Protein AF-B4K242-F1 (afdb_monomer_lite)

Structure (mmCIF, N/CA/C/O backbone):
data_AF-B4K242-F1
#
_entry.id   AF-B4K242-F1
#
loop_
_atom_site.group_PDB
_atom_site.id
_atom_site.type_symbol
_atom_site.label_atom_id
_atom_site.label_alt_id
_atom_site.label_comp_id
_atom_site.label_asym_id
_atom_site.label_entity_id
_atom_site.label_seq_id
_atom_site.pdbx_PDB_ins_code
_atom_site.Cartn_x
_atom_site.Cartn_y
_atom_site.Cartn_z
_atom_site.occupancy
_atom_site.B_iso_or_equiv
_atom_site.auth_seq_id
_atom_site.auth_comp_id
_atom_site.auth_asym_id
_atom_site.auth_atom_id
_atom_site.pdbx_PDB_model_num
ATOM 1 N N . MET A 1 1 ? 46.180 20.140 -86.869 1.00 37.91 1 MET A N 1
ATOM 2 C CA . MET A 1 1 ? 47.562 19.889 -86.394 1.00 37.91 1 MET A CA 1
ATOM 3 C C . MET A 1 1 ? 47.471 19.000 -85.151 1.00 37.91 1 MET A C 1
ATOM 5 O O . MET A 1 1 ? 47.099 19.488 -84.106 1.00 37.91 1 MET A O 1
ATOM 9 N N . GLY A 1 2 ? 47.593 17.676 -85.167 1.00 42.88 2 GLY A N 1
ATOM 10 C CA . GLY A 1 2 ? 48.528 16.846 -85.912 1.00 42.88 2 GLY A CA 1
ATOM 11 C C . GLY A 1 2 ? 49.541 16.231 -84.938 1.00 42.88 2 GLY A C 1
ATOM 12 O O . GLY A 1 2 ? 50.677 16.677 -84.891 1.00 42.88 2 GLY A O 1
ATOM 13 N N . LYS A 1 3 ? 49.149 15.207 -84.168 1.00 38.66 3 LYS A N 1
ATOM 14 C CA . LYS A 1 3 ? 50.097 14.229 -83.600 1.00 38.66 3 LYS A CA 1
ATOM 15 C C . LYS A 1 3 ? 49.428 12.855 -83.495 1.00 38.66 3 LYS A C 1
ATOM 17 O O . LYS A 1 3 ? 49.072 12.376 -82.425 1.00 38.66 3 LYS A O 1
ATOM 22 N N . LYS A 1 4 ? 49.251 12.225 -84.665 1.00 38.75 4 LYS A N 1
ATOM 23 C CA . LYS A 1 4 ? 49.049 10.775 -84.788 1.00 38.75 4 LYS A CA 1
ATOM 24 C C . LYS A 1 4 ? 50.211 10.091 -84.064 1.00 38.75 4 LYS A C 1
ATOM 26 O O . LYS A 1 4 ? 51.370 10.324 -84.411 1.00 38.75 4 LYS A O 1
ATOM 31 N N . GLY A 1 5 ? 49.898 9.290 -83.049 1.00 39.56 5 GLY A N 1
ATOM 32 C CA . GLY A 1 5 ? 50.872 8.482 -82.326 1.00 39.56 5 GLY A CA 1
ATOM 33 C C . GLY A 1 5 ? 51.639 7.592 -83.301 1.00 39.56 5 GLY A C 1
ATOM 34 O O . GLY A 1 5 ? 51.092 6.628 -83.830 1.00 39.56 5 GLY A O 1
ATOM 35 N N . LYS A 1 6 ? 52.903 7.946 -83.562 1.00 41.91 6 LYS A N 1
ATOM 36 C CA . LYS A 1 6 ? 53.849 7.119 -84.316 1.00 41.91 6 LYS A CA 1
ATOM 37 C C . LYS A 1 6 ? 53.934 5.748 -83.648 1.00 41.91 6 LYS A C 1
ATOM 39 O O . LYS A 1 6 ? 54.142 5.643 -82.439 1.00 41.91 6 LYS A O 1
ATOM 44 N N . GLY A 1 7 ? 53.730 4.716 -84.461 1.00 43.75 7 GLY A N 1
ATOM 45 C CA . GLY A 1 7 ? 53.542 3.343 -84.032 1.00 43.75 7 GLY A CA 1
ATOM 46 C C . GLY A 1 7 ? 54.661 2.822 -83.136 1.00 43.75 7 GLY A C 1
ATOM 47 O O . GLY A 1 7 ? 55.834 2.804 -83.504 1.00 43.75 7 GLY A O 1
ATOM 48 N N . LYS A 1 8 ? 54.255 2.273 -81.989 1.00 48.66 8 LYS A N 1
ATOM 49 C CA . LYS A 1 8 ? 55.065 1.374 -81.153 1.00 48.66 8 LYS A CA 1
ATOM 50 C C . LYS A 1 8 ? 55.391 0.033 -81.843 1.00 48.66 8 LYS A C 1
ATOM 52 O O . LYS A 1 8 ? 56.051 -0.802 -81.238 1.00 48.66 8 LYS A O 1
ATOM 57 N N . GLY A 1 9 ? 54.956 -0.173 -83.091 1.00 48.91 9 GLY A N 1
ATOM 58 C CA . GLY A 1 9 ? 55.167 -1.409 -83.850 1.00 48.91 9 GLY A CA 1
ATOM 59 C C . GLY A 1 9 ? 56.602 -1.635 -84.336 1.00 48.91 9 GLY A C 1
ATOM 60 O O . GLY A 1 9 ? 56.961 -2.771 -84.600 1.00 48.91 9 GLY A O 1
ATOM 61 N N . ASN A 1 10 ? 57.448 -0.597 -84.405 1.00 55.16 10 ASN A N 1
ATOM 62 C CA . ASN A 1 10 ? 58.753 -0.702 -85.080 1.00 55.16 10 ASN A CA 1
ATOM 63 C C . ASN A 1 10 ? 59.973 -0.861 -84.148 1.00 55.16 10 ASN A C 1
ATOM 65 O O . ASN A 1 10 ? 61.105 -0.916 -84.616 1.00 55.16 10 ASN A O 1
ATOM 69 N N . LYS A 1 11 ? 59.775 -0.905 -82.822 1.00 52.59 11 LYS A N 1
ATOM 70 C CA . LYS A 1 11 ? 60.875 -1.095 -81.851 1.00 52.59 11 LYS A CA 1
ATOM 71 C C . LYS A 1 11 ? 61.141 -2.571 -81.533 1.00 52.59 11 LYS A C 1
ATOM 73 O O . LYS A 1 11 ? 62.257 -2.920 -81.192 1.00 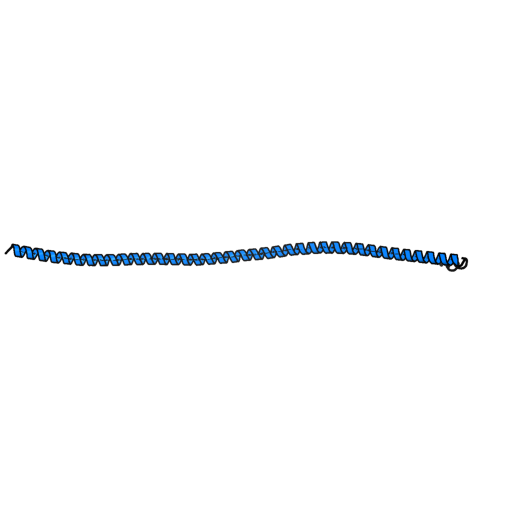52.59 11 LYS A O 1
ATOM 78 N N . LEU A 1 12 ? 60.124 -3.420 -81.688 1.00 51.94 12 LEU A N 1
ATOM 79 C CA . LEU A 1 12 ? 60.176 -4.859 -81.393 1.00 51.94 12 LEU A CA 1
ATOM 80 C C . LEU A 1 12 ? 60.721 -5.695 -82.563 1.00 51.94 12 LEU A C 1
ATOM 82 O O . LEU A 1 12 ? 61.007 -6.869 -82.378 1.00 51.94 12 LEU A O 1
ATOM 86 N N . VAL A 1 13 ? 60.833 -5.096 -83.755 1.00 53.84 13 VAL A N 1
ATOM 87 C CA . VAL A 1 13 ? 61.291 -5.744 -85.002 1.00 53.84 13 VAL A CA 1
ATOM 88 C C . VAL A 1 13 ? 62.819 -5.631 -85.178 1.00 53.84 13 VAL A C 1
ATOM 90 O O . VAL A 1 13 ? 63.393 -6.330 -85.999 1.00 53.84 13 VAL A O 1
ATOM 93 N N . LYS A 1 14 ? 63.490 -4.772 -84.392 1.00 55.56 14 LYS A N 1
ATOM 94 C CA . LYS A 1 14 ? 64.951 -4.533 -84.428 1.00 55.56 14 LYS A CA 1
ATOM 95 C C . LYS A 1 14 ? 65.712 -5.066 -83.201 1.00 55.56 14 LYS A C 1
ATOM 97 O O . LYS A 1 14 ? 66.890 -4.770 -83.057 1.00 55.56 14 LYS A O 1
ATOM 102 N N . MET A 1 15 ? 65.029 -5.776 -82.308 1.00 53.72 15 MET A N 1
ATOM 103 C CA . MET A 1 15 ? 65.590 -6.348 -81.081 1.00 53.72 15 MET A CA 1
ATOM 104 C C . MET A 1 15 ? 65.786 -7.852 -81.269 1.00 53.72 15 MET A C 1
ATOM 106 O O . MET A 1 15 ? 64.947 -8.484 -81.915 1.00 53.72 15 MET A O 1
ATOM 110 N N . SER A 1 16 ? 66.844 -8.421 -80.687 1.00 65.12 16 SER A N 1
ATOM 111 C CA . SER A 1 16 ? 66.976 -9.882 -80.580 1.00 65.12 16 SER A CA 1
ATOM 112 C C . SER A 1 16 ? 65.752 -10.459 -79.846 1.00 65.12 16 SER A C 1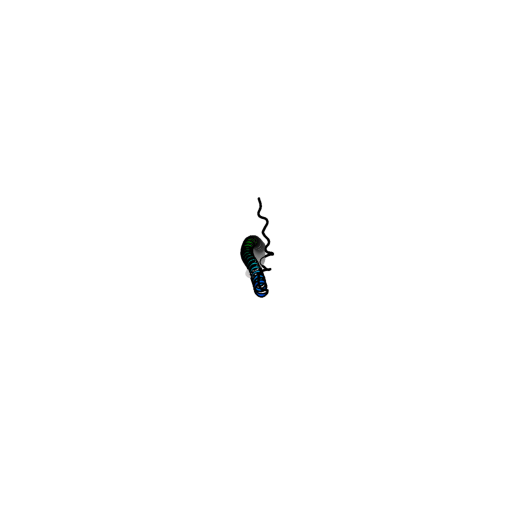
ATOM 114 O O . SER A 1 16 ? 65.138 -9.769 -79.023 1.00 65.12 16 SER A O 1
ATOM 116 N N . GLU A 1 17 ? 65.368 -11.707 -80.128 1.00 64.38 17 GLU A N 1
ATOM 117 C CA . GLU A 1 17 ? 64.211 -12.362 -79.490 1.00 64.38 17 GLU A CA 1
ATOM 118 C C . GLU A 1 17 ? 64.265 -12.272 -77.951 1.00 64.38 17 GLU A C 1
ATOM 120 O O . GLU A 1 17 ? 63.242 -12.040 -77.301 1.00 64.38 17 GLU A O 1
ATOM 125 N N . GLU A 1 18 ? 65.472 -12.315 -77.381 1.00 70.94 18 GLU A N 1
ATOM 126 C CA . GLU A 1 18 ? 65.747 -12.128 -75.952 1.00 70.94 18 GLU A CA 1
ATOM 127 C C . GLU A 1 18 ? 65.406 -10.722 -75.426 1.00 70.94 18 GLU A C 1
ATOM 129 O O . GLU A 1 18 ? 64.809 -10.565 -74.358 1.00 70.94 18 GLU A O 1
ATOM 134 N N . GLU A 1 19 ? 65.746 -9.672 -76.169 1.00 71.69 19 GLU A N 1
ATOM 135 C CA . GLU A 1 19 ? 65.484 -8.281 -75.778 1.00 71.69 19 GLU A CA 1
ATOM 136 C C . GLU A 1 19 ? 63.987 -7.954 -75.873 1.00 71.69 19 GLU A C 1
ATOM 138 O O . GLU A 1 19 ? 63.425 -7.244 -75.030 1.00 71.69 19 GLU A O 1
ATOM 143 N N . ARG A 1 20 ? 63.309 -8.538 -76.868 1.00 73.62 20 ARG A N 1
ATOM 144 C CA . ARG A 1 20 ? 61.856 -8.449 -77.032 1.00 73.62 20 ARG A CA 1
ATOM 145 C C . ARG A 1 20 ? 61.119 -9.134 -75.878 1.00 73.62 20 ARG A C 1
ATOM 147 O O . ARG A 1 20 ? 60.150 -8.565 -75.365 1.00 73.62 20 ARG A O 1
ATOM 154 N N . ALA A 1 21 ? 61.585 -10.311 -75.455 1.00 76.81 21 ALA A N 1
ATOM 155 C CA . ALA A 1 21 ? 61.043 -11.035 -74.308 1.00 76.81 21 ALA A CA 1
ATOM 156 C C . ALA A 1 21 ? 61.205 -10.230 -73.006 1.00 76.81 21 ALA A C 1
ATOM 158 O O . ALA A 1 21 ? 60.221 -10.002 -72.300 1.00 76.81 21 ALA A O 1
ATOM 159 N N . ARG A 1 22 ? 62.402 -9.680 -72.745 1.00 78.94 22 ARG A N 1
ATOM 160 C CA . ARG A 1 22 ? 62.667 -8.834 -71.564 1.00 78.94 22 ARG A CA 1
ATOM 161 C C . ARG A 1 22 ? 61.798 -7.576 -71.521 1.00 78.94 22 ARG A C 1
ATOM 163 O O . ARG A 1 22 ? 61.278 -7.223 -70.464 1.00 78.94 22 ARG A O 1
ATOM 170 N N . TYR A 1 23 ? 61.589 -6.902 -72.654 1.00 79.00 23 TYR A N 1
ATOM 171 C CA . TYR A 1 23 ? 60.731 -5.713 -72.710 1.00 79.00 23 TYR A CA 1
ATOM 172 C C . TYR A 1 23 ? 59.254 -6.032 -72.432 1.00 79.00 23 TYR A C 1
ATOM 174 O O . TYR A 1 23 ? 58.571 -5.277 -71.732 1.00 79.00 23 TYR A O 1
ATOM 182 N N . LEU A 1 24 ? 58.743 -7.138 -72.982 1.00 83.62 24 LEU A N 1
ATOM 183 C CA . LEU A 1 24 ? 57.372 -7.584 -72.730 1.00 83.62 24 LEU A CA 1
ATOM 184 C C . LEU A 1 24 ? 57.173 -7.981 -71.265 1.00 83.62 24 LEU A C 1
ATOM 186 O O . LEU A 1 24 ? 56.151 -7.611 -70.687 1.00 83.62 24 LEU A O 1
ATOM 190 N N . GLN A 1 25 ? 58.165 -8.634 -70.660 1.00 82.69 25 GLN A N 1
ATOM 191 C CA . GLN A 1 25 ? 58.152 -8.998 -69.248 1.00 82.69 25 GLN A CA 1
ATOM 192 C C . GLN A 1 25 ? 58.172 -7.766 -68.338 1.00 82.69 25 GLN A C 1
ATOM 194 O O . GLN A 1 25 ? 57.258 -7.592 -67.541 1.00 82.69 25 GLN A O 1
ATOM 199 N N . MET A 1 26 ? 59.082 -6.812 -68.564 1.00 82.81 26 MET A N 1
ATOM 200 C CA . MET A 1 26 ? 59.118 -5.553 -67.802 1.00 82.81 26 MET A CA 1
ATOM 201 C C . MET A 1 26 ? 57.793 -4.775 -67.887 1.00 82.81 26 MET A C 1
ATOM 203 O O . MET A 1 26 ? 57.355 -4.138 -66.928 1.00 82.81 26 MET A O 1
ATOM 207 N N . ARG A 1 27 ? 57.127 -4.806 -69.048 1.00 83.88 27 ARG A N 1
ATOM 208 C CA . ARG A 1 27 ? 55.816 -4.172 -69.229 1.00 83.88 27 ARG A CA 1
ATOM 209 C C . ARG A 1 27 ? 54.700 -4.934 -68.508 1.00 83.88 27 ARG A C 1
ATOM 211 O O . ARG A 1 27 ? 53.786 -4.288 -67.995 1.00 83.88 27 ARG A O 1
ATOM 218 N N . ALA A 1 28 ? 54.750 -6.264 -68.489 1.00 85.44 28 ALA A N 1
ATOM 219 C CA . ALA A 1 28 ? 53.826 -7.091 -67.719 1.00 85.44 28 ALA A CA 1
ATOM 220 C C . ALA A 1 28 ? 53.985 -6.820 -66.214 1.00 85.44 28 ALA A C 1
ATOM 222 O O . ALA A 1 28 ? 52.996 -6.479 -65.565 1.00 85.44 28 ALA A O 1
ATOM 223 N N . ASP A 1 29 ? 55.222 -6.805 -65.712 1.00 86.44 29 ASP A N 1
ATOM 224 C CA . ASP A 1 29 ? 55.553 -6.525 -64.310 1.00 86.44 29 ASP A CA 1
ATOM 225 C C . ASP A 1 29 ? 55.092 -5.122 -63.885 1.00 86.44 29 ASP A C 1
ATOM 227 O O . ASP A 1 29 ? 54.484 -4.939 -62.832 1.00 86.44 29 ASP A O 1
ATOM 231 N N . MET A 1 30 ? 55.296 -4.110 -64.736 1.00 85.44 30 MET A N 1
ATOM 232 C CA . MET A 1 30 ? 54.850 -2.738 -64.466 1.00 85.44 30 MET A CA 1
ATOM 233 C C . MET A 1 30 ? 53.319 -2.614 -64.423 1.00 85.44 30 MET A C 1
ATOM 235 O O . MET A 1 30 ? 52.767 -1.871 -63.602 1.00 85.44 30 MET A O 1
ATOM 239 N N . ASN A 1 31 ? 52.614 -3.333 -65.300 1.00 85.56 31 ASN A N 1
ATOM 240 C CA . ASN A 1 31 ? 51.151 -3.368 -65.307 1.00 85.56 31 ASN A CA 1
ATOM 241 C C . ASN A 1 31 ? 50.603 -4.095 -64.074 1.00 85.56 31 ASN A C 1
ATOM 243 O O . ASN A 1 31 ? 49.625 -3.636 -63.477 1.00 85.56 31 ASN A O 1
ATOM 247 N N . GLU A 1 32 ? 51.231 -5.198 -63.677 1.00 87.62 32 GLU A N 1
ATOM 248 C CA . GLU A 1 32 ? 50.868 -5.949 -62.482 1.00 87.62 32 GLU A CA 1
ATOM 249 C C . GLU A 1 32 ? 51.118 -5.142 -61.206 1.00 87.62 32 GLU A C 1
ATOM 251 O O . GLU A 1 32 ? 50.221 -5.031 -60.370 1.00 87.62 32 GLU A O 1
ATOM 256 N N . GLU A 1 33 ? 52.262 -4.472 -61.096 1.00 88.94 33 GLU A N 1
ATOM 257 C CA . GLU A 1 33 ? 52.570 -3.579 -59.979 1.00 88.94 33 GLU A CA 1
ATOM 258 C C . GLU A 1 33 ? 51.576 -2.405 -59.906 1.00 88.94 33 GLU A C 1
ATOM 260 O O . GLU A 1 33 ? 51.073 -2.055 -58.836 1.00 88.94 33 GLU A O 1
ATOM 265 N N . THR A 1 34 ? 51.183 -1.838 -61.052 1.00 89.94 34 THR A N 1
ATOM 266 C CA . THR A 1 34 ? 50.143 -0.795 -61.107 1.00 89.94 34 THR A CA 1
ATOM 267 C C . THR A 1 34 ? 48.779 -1.327 -60.649 1.00 89.94 34 THR A C 1
ATOM 269 O O . THR A 1 34 ? 48.061 -0.646 -59.911 1.00 89.94 34 THR A O 1
ATOM 272 N N . ARG A 1 35 ? 48.406 -2.547 -61.054 1.00 90.81 35 ARG A N 1
ATOM 273 C CA . ARG A 1 35 ? 47.175 -3.217 -60.603 1.00 90.81 35 ARG A CA 1
ATOM 274 C C . ARG A 1 35 ? 47.216 -3.482 -59.098 1.00 90.81 35 ARG A C 1
ATOM 276 O O . ARG A 1 35 ? 46.239 -3.192 -58.407 1.00 90.81 35 ARG A O 1
ATOM 283 N N . ARG A 1 36 ? 48.352 -3.955 -58.582 1.00 93.56 36 ARG A N 1
ATOM 284 C CA . ARG A 1 36 ? 48.584 -4.220 -57.158 1.00 93.56 36 ARG A CA 1
ATOM 285 C C . ARG A 1 36 ? 48.445 -2.949 -56.328 1.00 93.56 36 ARG A C 1
ATOM 287 O O . ARG A 1 36 ? 47.701 -2.953 -55.351 1.00 93.56 36 ARG A O 1
ATOM 294 N N . ARG A 1 37 ? 49.057 -1.841 -56.756 1.00 93.50 37 ARG A N 1
ATOM 295 C CA . ARG A 1 37 ? 48.924 -0.531 -56.092 1.00 93.50 37 ARG A CA 1
ATOM 296 C C . ARG A 1 37 ? 47.480 -0.039 -56.064 1.00 93.50 37 ARG A C 1
ATOM 298 O O . ARG A 1 37 ? 47.013 0.418 -55.025 1.00 93.50 37 ARG A O 1
ATOM 305 N N . LYS A 1 38 ? 46.743 -0.178 -57.173 1.00 94.19 38 LYS A N 1
ATOM 306 C CA . LYS A 1 38 ? 45.310 0.166 -57.221 1.00 94.19 38 LYS A CA 1
ATOM 307 C C . LYS A 1 38 ? 44.490 -0.680 -56.246 1.00 94.19 38 LYS A C 1
ATOM 309 O O . LYS A 1 38 ? 43.689 -0.129 -55.497 1.00 94.19 38 LYS A O 1
ATOM 314 N N . MET A 1 39 ? 44.714 -1.996 -56.212 1.00 93.88 39 MET A N 1
ATOM 315 C CA . MET A 1 39 ? 44.036 -2.891 -55.266 1.00 93.88 39 MET A CA 1
ATOM 316 C C . MET A 1 39 ? 44.366 -2.544 -53.809 1.00 93.88 39 MET A C 1
ATOM 318 O O . MET A 1 39 ? 43.462 -2.489 -52.979 1.00 93.88 39 MET A O 1
ATOM 322 N N . GLN A 1 40 ? 45.630 -2.252 -53.497 1.00 95.12 40 GLN A N 1
ATOM 323 C CA . GLN A 1 40 ? 46.053 -1.836 -52.156 1.00 95.12 40 GLN A CA 1
ATOM 324 C C . GLN A 1 40 ? 45.399 -0.520 -51.726 1.00 95.12 40 GLN A C 1
ATOM 326 O O . GLN A 1 40 ? 44.938 -0.411 -50.590 1.00 95.12 40 GLN A O 1
ATOM 331 N N . LEU A 1 41 ? 45.302 0.458 -52.631 1.00 95.62 41 LEU A N 1
ATOM 332 C CA . LEU A 1 41 ? 44.645 1.733 -52.353 1.00 95.62 41 LEU A CA 1
ATOM 333 C C . LEU A 1 41 ? 43.153 1.543 -52.043 1.00 95.62 41 LEU A C 1
ATOM 335 O O . LEU A 1 41 ? 42.653 2.101 -51.066 1.00 95.62 41 LEU A O 1
ATOM 339 N N . ILE A 1 42 ? 42.456 0.714 -52.831 1.00 95.12 42 ILE A N 1
ATOM 340 C CA . ILE A 1 42 ? 41.043 0.380 -52.600 1.00 95.12 42 ILE A CA 1
ATOM 341 C C . ILE A 1 42 ? 40.875 -0.331 -51.252 1.00 95.12 42 ILE A C 1
ATOM 343 O O . ILE A 1 42 ? 40.007 0.048 -50.466 1.00 95.12 42 ILE A O 1
ATOM 347 N N . ALA A 1 43 ? 41.720 -1.319 -50.950 1.00 95.75 43 ALA A N 1
ATOM 348 C CA . ALA A 1 43 ? 41.666 -2.053 -49.689 1.00 95.75 43 ALA A CA 1
ATOM 349 C C . ALA A 1 43 ? 41.898 -1.135 -48.476 1.00 95.75 43 ALA A C 1
ATOM 351 O O . ALA A 1 43 ? 41.177 -1.225 -47.480 1.00 95.75 43 ALA A O 1
ATOM 352 N N . LEU A 1 44 ? 42.860 -0.211 -48.566 1.00 95.94 44 LEU A N 1
ATOM 353 C CA . LEU A 1 44 ? 43.131 0.765 -47.513 1.00 95.94 44 LEU A CA 1
ATOM 354 C C . LEU A 1 44 ? 41.952 1.725 -47.315 1.00 95.94 44 LEU A C 1
ATOM 356 O O . LEU A 1 44 ? 41.542 1.969 -46.179 1.00 95.94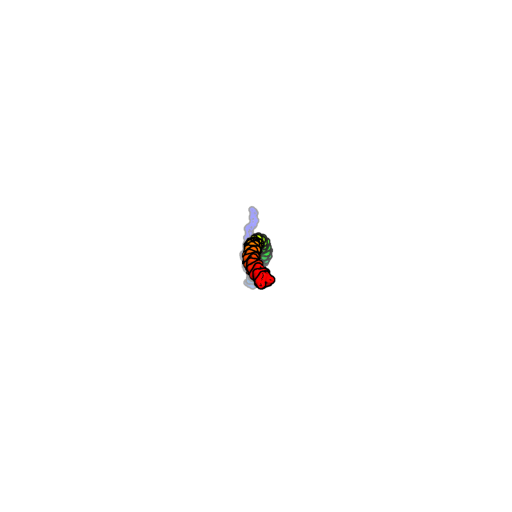 44 LEU A O 1
ATOM 360 N N . TYR A 1 45 ? 41.380 2.235 -48.407 1.00 96.38 45 TYR A N 1
ATOM 361 C CA . TYR A 1 45 ? 40.200 3.095 -48.354 1.00 96.38 45 TYR A CA 1
ATOM 362 C C . TYR A 1 45 ? 39.013 2.378 -47.697 1.00 96.38 45 TYR A C 1
ATOM 364 O O . TYR A 1 45 ? 38.405 2.920 -46.774 1.00 96.38 45 TYR A O 1
ATOM 372 N N . MET A 1 46 ? 38.732 1.134 -48.100 1.00 97.19 46 MET A N 1
ATOM 373 C CA . MET A 1 46 ? 37.653 0.325 -47.525 1.00 97.19 46 MET A CA 1
ATOM 374 C C . MET A 1 46 ? 37.877 0.045 -46.038 1.00 97.19 46 MET A C 1
ATOM 376 O O . MET A 1 46 ? 36.961 0.227 -45.238 1.00 97.19 46 MET A O 1
ATOM 380 N N . LYS A 1 47 ? 39.106 -0.300 -45.637 1.00 96.88 47 LYS A N 1
ATOM 381 C CA . LYS A 1 47 ? 39.467 -0.494 -44.225 1.00 96.88 47 LYS A CA 1
ATOM 382 C C . LYS A 1 47 ? 39.236 0.771 -43.398 1.00 96.88 47 LYS A C 1
ATOM 384 O O . LYS A 1 47 ? 38.703 0.692 -42.294 1.00 96.88 47 LYS A O 1
ATOM 389 N N . ASN A 1 48 ? 39.619 1.936 -43.916 1.00 96.69 48 ASN A N 1
ATOM 390 C CA . ASN A 1 48 ? 39.428 3.208 -43.218 1.00 96.69 48 ASN A CA 1
ATOM 391 C C . ASN A 1 48 ? 37.949 3.605 -43.138 1.00 96.69 48 ASN A C 1
ATOM 393 O O . ASN A 1 48 ? 37.511 4.099 -42.099 1.00 96.69 48 ASN A O 1
ATOM 397 N N . LYS A 1 49 ? 37.174 3.349 -44.200 1.00 97.38 49 LYS A N 1
ATOM 398 C CA . LYS A 1 49 ? 35.725 3.571 -44.207 1.00 97.38 49 LYS A CA 1
ATOM 399 C C . LYS A 1 49 ? 35.032 2.689 -43.167 1.00 97.38 49 LYS A C 1
ATOM 401 O O . LYS A 1 49 ? 34.306 3.215 -42.334 1.00 97.38 49 LYS A O 1
ATOM 406 N N . LEU A 1 50 ? 35.342 1.391 -43.143 1.00 96.94 50 LEU A N 1
ATOM 407 C CA . LEU A 1 50 ? 34.804 0.450 -42.154 1.00 96.94 50 LEU A CA 1
ATOM 408 C C . LEU A 1 50 ? 35.136 0.860 -40.717 1.00 96.94 50 LEU A C 1
ATOM 410 O O . LEU A 1 50 ? 34.258 0.847 -39.865 1.00 96.94 50 LEU A O 1
ATOM 414 N N . LYS A 1 51 ? 36.377 1.285 -40.444 1.00 96.69 51 LYS A N 1
ATOM 415 C CA . LYS A 1 51 ? 36.762 1.779 -39.111 1.00 96.69 51 LYS A CA 1
ATOM 416 C C . LYS A 1 51 ? 35.958 3.004 -38.673 1.00 96.69 51 LYS A C 1
ATOM 418 O O . LYS A 1 51 ? 35.637 3.121 -37.494 1.00 96.69 51 LYS A O 1
ATOM 423 N N . ARG A 1 52 ? 35.664 3.926 -39.598 1.00 96.81 52 ARG A N 1
ATOM 424 C CA . ARG A 1 52 ? 34.818 5.092 -39.305 1.00 96.81 52 ARG A CA 1
ATOM 425 C C . ARG A 1 52 ? 33.389 4.675 -39.001 1.00 96.81 52 ARG A C 1
ATOM 427 O O . ARG A 1 52 ? 32.870 5.091 -37.974 1.00 96.81 52 ARG A O 1
ATOM 434 N N . GLU A 1 53 ? 32.790 3.859 -39.863 1.00 96.81 53 GLU A N 1
ATOM 435 C CA . GLU A 1 53 ? 31.424 3.365 -39.663 1.00 96.81 53 GLU A CA 1
ATOM 436 C C . GLU A 1 53 ? 31.294 2.633 -38.326 1.00 96.81 53 GLU A C 1
ATOM 438 O O . GLU A 1 53 ? 30.422 2.965 -37.535 1.00 96.81 53 GLU A O 1
ATOM 443 N N . ASP A 1 54 ? 32.224 1.735 -37.997 1.00 96.94 54 ASP A N 1
ATOM 444 C CA . ASP A 1 54 ? 32.221 1.023 -36.717 1.00 96.94 54 ASP A CA 1
ATOM 445 C C . ASP A 1 54 ? 32.309 1.972 -35.503 1.00 96.94 54 ASP A C 1
ATOM 447 O O . ASP A 1 54 ? 31.588 1.811 -34.515 1.00 96.94 54 ASP A O 1
ATOM 451 N N . ALA A 1 55 ? 33.148 3.011 -35.577 1.00 97.19 55 ALA A N 1
ATOM 452 C CA . ALA A 1 55 ? 33.225 4.024 -34.526 1.00 97.19 55 ALA A CA 1
ATOM 453 C C . ALA A 1 55 ? 31.906 4.810 -34.381 1.00 97.19 55 ALA A C 1
ATOM 455 O O . ALA A 1 55 ? 31.449 5.042 -33.258 1.00 97.19 55 ALA A O 1
ATOM 456 N N . PHE A 1 56 ? 31.267 5.183 -35.495 1.00 97.56 56 PHE A N 1
ATOM 457 C CA . PHE A 1 56 ? 29.968 5.859 -35.483 1.00 97.56 56 PHE A CA 1
ATOM 458 C C . PHE A 1 56 ? 28.846 4.954 -34.977 1.00 97.56 56 PHE A C 1
ATOM 460 O O . PHE A 1 56 ? 28.034 5.404 -34.172 1.00 97.56 56 PHE A O 1
ATOM 467 N N . CYS A 1 57 ? 28.816 3.681 -35.371 1.00 97.69 57 CYS A N 1
ATOM 468 C CA . CYS A 1 57 ? 27.856 2.702 -34.872 1.00 97.69 57 CYS A CA 1
ATOM 469 C C . CYS A 1 57 ? 27.953 2.564 -33.350 1.00 97.69 57 CYS A C 1
ATOM 471 O O . CYS A 1 57 ? 26.935 2.658 -32.663 1.00 97.69 57 CYS A O 1
ATOM 473 N N . ARG A 1 58 ? 29.171 2.427 -32.808 1.00 97.81 58 ARG A N 1
ATOM 474 C CA . ARG A 1 58 ? 29.397 2.367 -31.355 1.00 97.81 58 ARG A CA 1
ATOM 475 C C . ARG A 1 58 ? 28.925 3.636 -30.646 1.00 97.81 58 ARG A C 1
ATOM 477 O O . ARG A 1 58 ? 28.234 3.546 -29.631 1.00 97.81 58 ARG A O 1
ATOM 484 N N . LEU A 1 59 ? 29.242 4.810 -31.194 1.00 97.88 59 LEU A N 1
ATOM 485 C CA . LEU A 1 59 ? 28.803 6.088 -30.633 1.00 97.88 59 LEU A CA 1
ATOM 486 C C . LEU A 1 59 ? 27.273 6.234 -30.657 1.00 97.88 59 LEU A C 1
ATOM 488 O O . LEU A 1 59 ? 26.674 6.621 -29.655 1.00 97.88 59 LEU A O 1
ATOM 492 N N . ASN A 1 60 ? 26.634 5.919 -31.781 1.00 98.00 60 ASN A N 1
ATOM 493 C CA . ASN A 1 60 ? 25.186 6.038 -31.946 1.00 98.00 60 ASN A CA 1
ATOM 494 C C . ASN A 1 60 ? 24.434 5.057 -31.046 1.00 98.00 60 ASN A C 1
ATOM 496 O O . ASN A 1 60 ? 23.418 5.422 -30.456 1.00 98.00 60 ASN A O 1
ATOM 500 N N . MET A 1 61 ? 24.961 3.844 -30.880 1.00 98.25 61 MET A N 1
ATOM 501 C CA . MET A 1 61 ? 24.423 2.869 -29.937 1.00 98.25 61 MET A CA 1
ATOM 502 C C . MET A 1 61 ? 24.519 3.383 -28.498 1.00 98.25 61 MET A C 1
ATOM 504 O O . MET A 1 61 ? 23.539 3.317 -27.759 1.00 98.25 61 MET A O 1
ATOM 508 N N . ALA A 1 62 ? 25.659 3.962 -28.105 1.00 97.94 62 ALA A N 1
ATOM 509 C CA . ALA A 1 62 ? 25.822 4.548 -26.777 1.00 97.94 62 ALA A CA 1
ATOM 510 C C . ALA A 1 62 ? 24.837 5.705 -26.526 1.00 97.94 62 ALA A C 1
ATOM 512 O O . ALA A 1 62 ? 24.199 5.735 -25.475 1.00 97.94 62 ALA A O 1
ATOM 513 N N . LYS A 1 63 ? 24.663 6.608 -27.501 1.00 98.31 63 LYS A N 1
ATOM 514 C CA . LYS A 1 63 ? 23.685 7.708 -27.432 1.00 98.31 63 LYS A CA 1
ATOM 515 C C . LYS A 1 63 ? 22.258 7.188 -27.295 1.00 98.31 63 LYS A C 1
ATOM 517 O O . LYS A 1 63 ? 21.559 7.560 -26.362 1.00 98.31 63 LYS A O 1
ATOM 522 N N . THR A 1 64 ? 21.861 6.267 -28.170 1.00 98.31 64 THR A N 1
ATOM 523 C CA . THR A 1 64 ? 20.519 5.667 -28.161 1.00 98.31 64 THR A CA 1
ATOM 524 C C . THR A 1 64 ? 20.232 4.990 -26.822 1.00 98.31 64 THR A C 1
ATOM 526 O O . THR A 1 64 ? 19.197 5.233 -26.211 1.00 98.31 64 THR A O 1
ATOM 529 N N . ASN A 1 65 ? 21.178 4.203 -26.305 1.00 98.38 65 ASN A N 1
ATOM 530 C CA . ASN A 1 65 ? 21.040 3.553 -25.003 1.00 98.38 65 ASN A CA 1
ATOM 531 C C . ASN A 1 65 ? 20.947 4.556 -23.847 1.00 98.38 65 ASN A C 1
ATOM 533 O O . ASN A 1 65 ? 20.238 4.304 -22.874 1.00 98.38 65 ASN A O 1
ATOM 537 N N . GLN A 1 66 ? 21.665 5.678 -23.922 1.00 98.19 66 GLN A N 1
ATOM 538 C CA . GLN A 1 66 ? 21.591 6.722 -22.905 1.00 98.19 66 GLN A CA 1
ATOM 539 C C . GLN A 1 66 ? 20.212 7.390 -22.879 1.00 98.19 66 GLN A C 1
ATOM 541 O O . GLN A 1 66 ? 19.643 7.544 -21.796 1.00 98.19 66 GLN A O 1
ATOM 546 N N . GLU A 1 67 ? 19.656 7.717 -24.047 1.00 98.19 67 GLU A N 1
ATOM 547 C CA . GLU A 1 67 ? 18.305 8.278 -24.155 1.00 98.19 67 GLU A CA 1
ATOM 548 C C . GLU A 1 67 ? 17.253 7.294 -23.637 1.00 98.19 67 GLU A C 1
ATOM 550 O O . GLU A 1 67 ? 16.436 7.647 -22.786 1.00 98.19 67 GLU A O 1
ATOM 555 N N . TRP A 1 68 ? 17.341 6.018 -24.028 1.00 98.56 68 TRP A N 1
ATOM 556 C CA . TRP A 1 68 ? 16.442 4.983 -23.514 1.00 98.56 68 TRP A CA 1
ATOM 557 C C . TRP A 1 68 ? 16.513 4.840 -21.997 1.00 98.56 68 TRP A C 1
ATOM 559 O O . TRP A 1 68 ? 15.478 4.763 -21.341 1.00 98.56 68 TRP A O 1
ATOM 569 N N . ARG A 1 69 ? 17.712 4.860 -21.404 1.00 98.56 69 ARG A N 1
ATOM 570 C CA . ARG A 1 69 ? 17.855 4.842 -19.939 1.00 98.56 69 ARG A CA 1
ATOM 571 C C . ARG A 1 69 ? 17.227 6.066 -19.283 1.00 98.56 69 ARG A C 1
ATOM 573 O O . ARG A 1 69 ? 16.727 5.954 -18.167 1.00 98.56 69 ARG A O 1
ATOM 580 N N . SER A 1 70 ? 17.293 7.232 -19.921 1.00 98.31 70 SER A N 1
ATOM 581 C CA . SER A 1 70 ? 16.634 8.442 -19.424 1.00 98.31 70 SER A CA 1
ATOM 582 C C . SER A 1 70 ? 15.116 8.256 -19.397 1.00 98.31 70 SER A C 1
ATOM 584 O O . SER A 1 70 ? 14.510 8.376 -18.333 1.00 98.31 70 SER A O 1
ATOM 586 N N . ILE A 1 71 ? 14.533 7.845 -20.526 1.00 98.44 71 ILE A N 1
ATOM 587 C CA . ILE A 1 71 ? 13.090 7.614 -20.678 1.00 98.44 71 ILE A CA 1
ATOM 588 C C . ILE A 1 71 ? 12.602 6.544 -19.694 1.00 98.44 71 ILE A C 1
ATOM 590 O O . ILE A 1 71 ? 11.666 6.780 -18.935 1.00 98.44 71 ILE A O 1
ATOM 594 N N . LEU A 1 72 ? 13.275 5.392 -19.635 1.00 98.56 72 LEU A N 1
ATOM 595 C CA . LEU A 1 72 ? 12.895 4.292 -18.743 1.00 98.56 72 LEU A CA 1
ATOM 596 C C . LEU A 1 72 ? 12.951 4.697 -17.268 1.00 98.56 72 LEU A C 1
ATOM 598 O O . LEU A 1 72 ? 12.082 4.306 -16.493 1.00 98.56 72 LEU A O 1
ATOM 602 N N . ARG A 1 73 ? 13.946 5.501 -16.867 1.00 98.62 73 ARG A N 1
ATOM 603 C CA . ARG A 1 73 ? 14.012 6.024 -15.495 1.00 98.62 73 ARG A CA 1
ATOM 604 C C . ARG A 1 73 ? 12.861 6.972 -15.194 1.00 98.62 73 ARG A C 1
ATOM 606 O O . ARG A 1 73 ? 12.306 6.883 -14.107 1.00 98.62 73 ARG A O 1
ATOM 613 N N . GLN A 1 74 ? 12.497 7.851 -16.126 1.00 98.44 74 GLN A N 1
ATOM 614 C CA . GLN A 1 74 ? 11.369 8.766 -15.936 1.00 98.44 74 GLN A CA 1
ATOM 615 C C . GLN A 1 74 ? 10.054 8.001 -15.760 1.00 98.44 74 GLN A C 1
ATOM 617 O O . GLN A 1 74 ? 9.353 8.239 -14.780 1.00 98.44 74 GLN A O 1
ATOM 622 N N . VAL A 1 75 ? 9.782 7.030 -16.639 1.00 98.50 75 VAL A N 1
ATOM 623 C CA . VAL A 1 75 ? 8.595 6.166 -16.542 1.00 98.50 75 VAL A CA 1
ATOM 624 C C . VAL A 1 75 ? 8.594 5.407 -15.216 1.00 98.50 75 VAL A C 1
ATOM 626 O O . VAL A 1 75 ? 7.635 5.496 -14.459 1.00 98.50 75 VAL A O 1
ATOM 629 N N . LYS A 1 76 ? 9.709 4.757 -14.851 1.00 98.56 76 LYS A N 1
ATOM 630 C CA . LYS A 1 76 ? 9.773 3.995 -13.597 1.00 98.56 76 LYS A CA 1
ATOM 631 C C . LYS A 1 76 ? 9.575 4.873 -12.359 1.00 98.56 76 LYS A C 1
ATOM 633 O O . LYS A 1 76 ? 8.956 4.430 -11.399 1.00 98.56 76 LYS A O 1
ATOM 638 N N . ILE A 1 77 ? 10.097 6.101 -12.355 1.00 98.56 77 ILE A N 1
ATOM 639 C CA . ILE A 1 77 ? 9.882 7.049 -11.253 1.00 98.56 77 ILE A CA 1
ATOM 640 C C . ILE A 1 77 ? 8.408 7.450 -11.165 1.00 98.56 77 ILE A C 1
ATOM 642 O O . ILE A 1 77 ? 7.884 7.554 -10.059 1.00 98.56 77 ILE A O 1
ATOM 646 N N . GLN A 1 78 ? 7.745 7.681 -12.299 1.00 98.38 78 GLN A N 1
ATOM 647 C CA . GLN A 1 78 ? 6.318 7.992 -12.325 1.00 98.38 78 GLN A CA 1
ATOM 648 C C . GLN A 1 78 ? 5.485 6.829 -11.773 1.00 98.38 78 GLN A C 1
ATOM 650 O O . GLN A 1 78 ? 4.653 7.056 -10.896 1.00 98.38 78 GLN A O 1
ATOM 655 N N . ASP A 1 79 ? 5.773 5.599 -12.201 1.00 98.44 79 ASP A N 1
ATOM 656 C CA . ASP A 1 79 ? 5.090 4.396 -11.716 1.00 98.44 79 ASP A CA 1
ATOM 657 C C . ASP A 1 79 ? 5.281 4.216 -10.206 1.00 98.44 79 ASP A C 1
ATOM 659 O O . ASP A 1 79 ? 4.312 4.059 -9.470 1.00 98.44 79 ASP A O 1
ATOM 663 N N . LEU A 1 80 ? 6.526 4.315 -9.720 1.00 98.62 80 LEU A N 1
ATOM 664 C CA . LEU A 1 80 ? 6.835 4.187 -8.291 1.00 98.62 80 LEU A CA 1
ATOM 665 C C . LEU A 1 80 ? 6.149 5.268 -7.448 1.00 98.62 80 LEU A C 1
ATOM 667 O O . LEU A 1 80 ? 5.735 5.002 -6.325 1.00 98.62 80 LEU A O 1
ATOM 671 N N . ARG A 1 81 ? 6.022 6.495 -7.967 1.00 98.44 81 ARG A N 1
ATOM 672 C CA . ARG A 1 81 ? 5.288 7.564 -7.277 1.00 98.44 81 ARG A CA 1
ATOM 673 C C . ARG A 1 81 ? 3.802 7.244 -7.168 1.00 98.44 81 ARG A C 1
ATOM 675 O O . ARG A 1 81 ? 3.238 7.482 -6.107 1.00 98.44 81 ARG A O 1
ATOM 682 N N . SER A 1 82 ? 3.193 6.711 -8.228 1.00 98.31 82 SER A N 1
ATOM 683 C CA . SER A 1 82 ? 1.794 6.272 -8.188 1.00 98.31 82 SER A CA 1
ATOM 684 C C . SER A 1 82 ? 1.607 5.154 -7.165 1.00 98.31 82 SER A C 1
ATOM 686 O O . SER A 1 82 ? 0.751 5.257 -6.297 1.00 98.31 82 SER A O 1
ATOM 688 N N . GLU A 1 83 ? 2.476 4.144 -7.201 1.00 98.56 83 GLU A N 1
ATOM 689 C CA . GLU A 1 83 ? 2.416 2.996 -6.294 1.00 98.56 83 GLU A CA 1
ATOM 690 C C . GLU A 1 83 ? 2.545 3.415 -4.820 1.00 98.56 83 GLU A C 1
ATOM 692 O O . GLU A 1 83 ? 1.807 2.926 -3.969 1.00 98.56 83 GLU A O 1
ATOM 697 N N . ILE A 1 84 ? 3.423 4.377 -4.505 1.00 98.44 84 ILE A N 1
ATOM 698 C CA . ILE A 1 84 ? 3.540 4.933 -3.147 1.00 98.44 84 ILE A CA 1
ATOM 699 C C . ILE A 1 84 ? 2.229 5.590 -2.696 1.00 98.44 84 ILE A C 1
ATOM 701 O O . ILE A 1 84 ? 1.814 5.380 -1.557 1.00 98.44 84 ILE A O 1
ATOM 705 N N . VAL A 1 85 ? 1.576 6.364 -3.568 1.00 98.56 85 VAL A N 1
ATOM 706 C CA . VAL A 1 85 ? 0.295 7.019 -3.254 1.00 98.56 85 VAL A CA 1
ATOM 707 C C . VAL A 1 85 ? -0.806 5.983 -3.024 1.00 98.56 85 VAL A C 1
ATOM 709 O O . VAL A 1 85 ? -1.564 6.103 -2.061 1.00 98.56 85 VAL A O 1
ATOM 712 N N . ASP A 1 86 ? -0.865 4.942 -3.853 1.00 98.44 86 ASP A N 1
ATOM 713 C CA . ASP A 1 86 ? -1.851 3.866 -3.720 1.00 98.44 86 ASP A CA 1
ATOM 714 C C . ASP A 1 86 ? -1.668 3.100 -2.400 1.00 98.44 86 ASP A C 1
ATOM 716 O O . ASP A 1 86 ? -2.630 2.840 -1.671 1.00 98.44 86 ASP A O 1
ATOM 720 N N . VAL A 1 87 ? -0.418 2.794 -2.041 1.00 98.62 87 VAL A N 1
ATOM 721 C CA . VAL A 1 87 ? -0.063 2.140 -0.774 1.00 98.62 87 VAL A CA 1
ATOM 722 C C . VAL A 1 87 ? -0.407 3.033 0.421 1.00 98.62 87 VAL A C 1
ATOM 724 O O . VAL A 1 87 ? -0.978 2.560 1.407 1.00 98.62 87 VAL A O 1
ATOM 727 N N . GLU A 1 88 ? -0.103 4.329 0.347 1.00 98.56 88 GLU A N 1
ATOM 728 C CA . GLU A 1 88 ? -0.449 5.298 1.389 1.00 98.56 88 GLU A CA 1
ATOM 729 C C . GLU A 1 88 ? -1.967 5.369 1.608 1.00 98.56 88 GLU A C 1
ATOM 731 O O . GLU A 1 88 ? -2.434 5.323 2.751 1.00 98.56 88 GLU A O 1
ATOM 736 N N . LEU A 1 89 ? -2.744 5.442 0.523 1.00 98.56 89 LEU A N 1
ATOM 737 C CA . LEU A 1 89 ? -4.203 5.457 0.578 1.00 98.56 89 LEU A CA 1
ATOM 738 C C . LEU A 1 89 ? -4.743 4.171 1.213 1.00 98.56 89 LEU A C 1
ATOM 740 O O . LEU A 1 89 ? -5.554 4.240 2.139 1.00 98.56 89 LEU A O 1
ATOM 744 N N . PHE A 1 90 ? -4.239 3.013 0.786 1.00 98.44 90 PHE A N 1
ATOM 745 C CA . PHE A 1 90 ? -4.625 1.719 1.342 1.00 98.44 90 PHE A CA 1
ATOM 746 C C . PHE A 1 90 ? -4.418 1.661 2.863 1.00 98.44 90 PHE A C 1
ATOM 748 O O . PHE A 1 90 ? -5.322 1.262 3.607 1.00 98.44 90 PHE A O 1
ATOM 755 N N . PHE A 1 91 ? -3.252 2.099 3.351 1.00 98.56 91 PHE A N 1
ATOM 756 C CA . PHE A 1 91 ? -2.973 2.122 4.787 1.00 98.56 91 PHE A CA 1
ATOM 757 C C . PHE A 1 91 ? -3.852 3.124 5.538 1.00 98.56 91 PHE A C 1
ATOM 759 O O . PHE A 1 91 ? -4.367 2.789 6.607 1.00 98.56 91 PHE A O 1
ATOM 766 N N . LYS A 1 92 ? -4.084 4.319 4.983 1.00 98.56 92 LYS A N 1
ATOM 767 C CA . LYS A 1 92 ? -4.989 5.319 5.573 1.00 98.56 92 LYS A CA 1
ATOM 768 C C . LYS A 1 92 ? -6.408 4.778 5.728 1.00 98.56 92 LYS A C 1
ATOM 770 O O . LYS A 1 92 ? -7.016 4.936 6.786 1.00 98.56 92 LYS A O 1
ATOM 775 N N . GLU A 1 93 ? -6.934 4.099 4.714 1.00 98.56 93 GLU A N 1
ATOM 776 C CA . GLU A 1 93 ? -8.264 3.488 4.773 1.00 98.56 93 GLU A CA 1
ATOM 777 C C . GLU A 1 93 ? -8.331 2.308 5.748 1.00 98.56 93 GLU A C 1
ATOM 779 O O . GLU A 1 93 ? -9.332 2.125 6.447 1.00 98.56 93 GLU A O 1
ATOM 784 N N . ALA A 1 94 ? -7.276 1.493 5.820 1.00 98.56 94 ALA A N 1
ATOM 785 C CA . ALA A 1 94 ? -7.183 0.408 6.790 1.00 98.56 94 ALA A CA 1
ATOM 786 C C . ALA A 1 94 ? -7.163 0.934 8.235 1.00 98.56 94 ALA A C 1
ATOM 788 O O . ALA A 1 94 ? -7.892 0.406 9.078 1.00 98.56 94 ALA A O 1
ATOM 789 N N . LEU A 1 95 ? -6.388 1.987 8.509 1.00 98.69 95 LEU A N 1
ATOM 790 C CA . LEU A 1 95 ? -6.354 2.653 9.813 1.00 98.69 95 LEU A CA 1
ATOM 791 C C . LEU A 1 95 ? -7.712 3.261 10.157 1.00 98.69 95 LEU A C 1
ATOM 793 O O . LEU A 1 95 ? -8.270 2.928 11.196 1.00 98.69 95 LEU A O 1
ATOM 797 N N . LYS A 1 96 ? -8.314 4.026 9.240 1.00 98.69 96 LYS A N 1
ATOM 798 C CA . LYS A 1 96 ? -9.639 4.629 9.445 1.00 98.69 96 LYS A CA 1
ATOM 799 C C . LYS A 1 96 ? -10.704 3.590 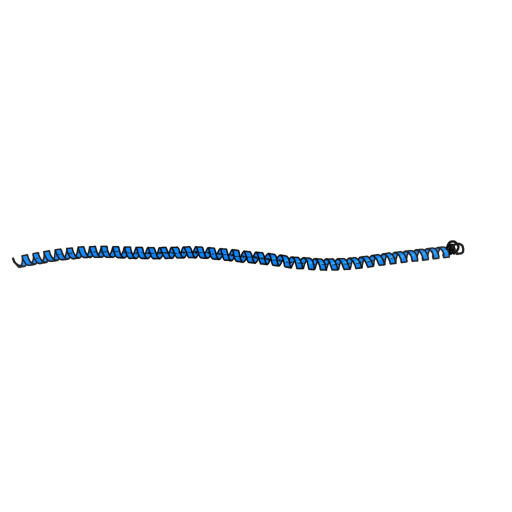9.807 1.00 98.69 96 LYS A C 1
ATOM 801 O O . LYS A 1 96 ? -11.526 3.832 10.686 1.00 98.69 96 LYS A O 1
ATOM 806 N N . ARG A 1 97 ? -10.696 2.422 9.154 1.00 98.50 97 ARG A N 1
ATOM 807 C CA . ARG A 1 97 ? -11.612 1.316 9.489 1.00 98.50 97 ARG A CA 1
ATOM 808 C C . ARG A 1 97 ? -11.355 0.759 10.889 1.00 98.50 97 ARG A C 1
ATOM 810 O O . ARG A 1 97 ? -12.312 0.494 11.610 1.00 98.50 97 ARG A O 1
ATOM 817 N N . LYS A 1 98 ? -10.090 0.585 11.281 1.00 98.62 98 LYS A N 1
ATOM 818 C CA . LYS A 1 98 ? -9.734 0.132 12.635 1.00 98.62 98 LYS A CA 1
ATOM 819 C C . LYS A 1 98 ? -10.157 1.150 13.692 1.00 98.62 98 LYS A C 1
ATOM 821 O O . LYS A 1 98 ? -10.786 0.753 14.667 1.00 98.62 98 LYS A O 1
ATOM 826 N N . ASP A 1 99 ? -9.918 2.435 13.459 1.00 98.75 99 ASP A N 1
ATOM 827 C CA . ASP A 1 99 ? -10.339 3.508 14.363 1.00 98.75 99 ASP A CA 1
ATOM 828 C C . ASP A 1 99 ? -11.859 3.530 14.535 1.00 98.75 99 ASP A C 1
ATOM 830 O O . ASP A 1 99 ? -12.353 3.622 15.653 1.00 98.75 99 ASP A O 1
ATOM 834 N N . GLN A 1 100 ? -12.622 3.358 13.452 1.00 98.62 100 GLN A N 1
ATOM 835 C CA . GLN A 1 100 ? -14.083 3.255 13.532 1.00 98.62 100 GLN A CA 1
ATOM 836 C C . GLN A 1 100 ? -14.547 2.071 14.389 1.00 98.62 100 GLN A C 1
ATOM 838 O O . GLN A 1 100 ? -15.512 2.208 15.139 1.00 98.62 100 GLN A O 1
ATOM 843 N N . VAL A 1 101 ? -13.880 0.917 14.292 1.00 98.69 101 VAL A N 1
ATOM 844 C CA . VAL A 1 101 ? -14.183 -0.244 15.142 1.00 98.69 101 VAL A CA 1
ATOM 845 C C . VAL A 1 101 ? -13.861 0.063 16.603 1.00 98.69 101 VAL A C 1
ATOM 847 O O . VAL A 1 101 ? -14.692 -0.202 17.464 1.00 98.69 101 VAL A O 1
ATOM 850 N N . ILE A 1 102 ? -12.705 0.672 16.880 1.00 98.62 102 ILE A N 1
ATOM 851 C CA . ILE A 1 102 ? -12.313 1.073 18.238 1.00 98.62 102 ILE A CA 1
ATOM 852 C C . ILE A 1 102 ? -13.342 2.039 18.836 1.00 98.62 102 ILE A C 1
ATOM 854 O O . ILE A 1 102 ? -13.791 1.826 19.956 1.00 98.62 102 ILE A O 1
ATOM 858 N N . GLN A 1 103 ? -13.773 3.056 18.085 1.00 98.69 103 GLN A N 1
ATOM 859 C CA . GLN A 1 103 ? -14.769 4.023 18.559 1.00 98.69 103 GLN A CA 1
ATOM 860 C C . GLN A 1 103 ? -16.120 3.372 18.878 1.00 98.69 103 GLN A C 1
ATOM 862 O O . GLN A 1 103 ? -16.745 3.722 19.875 1.00 98.69 103 GLN A O 1
ATOM 867 N N . ARG A 1 104 ? -16.558 2.394 18.073 1.00 98.56 104 ARG A N 1
ATOM 868 C CA . ARG A 1 104 ? -17.773 1.619 18.375 1.00 98.56 104 ARG A CA 1
ATOM 869 C C . ARG A 1 104 ? -17.623 0.821 19.665 1.00 98.56 104 ARG A C 1
ATOM 871 O O . ARG A 1 104 ? -18.488 0.918 20.521 1.00 98.56 104 ARG A O 1
ATOM 878 N N . LEU A 1 105 ? -16.505 0.114 19.831 1.00 98.75 105 LEU A N 1
ATOM 879 C CA . LEU A 1 105 ? -16.238 -0.667 21.042 1.00 98.75 105 LEU A CA 1
ATOM 880 C C . LEU A 1 105 ? -16.186 0.211 22.299 1.00 98.75 105 LEU A C 1
ATOM 882 O O . LEU A 1 105 ? -16.698 -0.189 23.337 1.00 98.75 105 LEU A O 1
ATOM 886 N N . ILE A 1 106 ? -15.610 1.413 22.211 1.00 98.69 106 ILE A N 1
ATOM 887 C CA . ILE A 1 106 ? -15.630 2.386 23.314 1.00 98.69 106 ILE A CA 1
ATOM 888 C C . ILE A 1 106 ? -17.073 2.793 23.644 1.00 98.69 106 ILE A C 1
ATOM 890 O O . ILE A 1 106 ? -17.447 2.822 24.813 1.00 98.69 106 ILE A O 1
ATOM 894 N N . GLY A 1 107 ? -17.894 3.070 22.627 1.00 98.62 107 GLY A N 1
ATOM 895 C CA . GLY A 1 107 ? -19.315 3.371 22.816 1.00 98.62 107 GLY A CA 1
ATOM 896 C C . GLY A 1 107 ? -20.080 2.232 23.496 1.00 98.62 107 GLY A C 1
ATOM 897 O O . GLY A 1 107 ? -20.828 2.480 24.440 1.00 98.62 107 GLY A O 1
ATOM 898 N N . ASP A 1 108 ? -19.845 0.992 23.068 1.00 98.56 108 ASP A N 1
ATOM 899 C CA . ASP A 1 108 ? -20.473 -0.200 23.645 1.00 98.56 108 ASP A CA 1
ATOM 900 C C . ASP A 1 108 ? -20.065 -0.405 25.113 1.00 98.56 108 ASP A C 1
ATOM 902 O O . ASP A 1 108 ? -20.913 -0.728 25.949 1.00 98.56 108 ASP A O 1
ATOM 906 N N . ILE A 1 109 ? -18.788 -0.180 25.450 1.00 98.56 109 ILE A N 1
ATOM 907 C CA . ILE A 1 109 ? -18.290 -0.241 26.833 1.00 98.56 109 ILE A CA 1
ATOM 908 C C . ILE A 1 109 ? -19.002 0.801 27.697 1.00 98.56 109 ILE A C 1
ATOM 910 O O . ILE A 1 109 ? -19.576 0.432 28.719 1.00 98.56 109 ILE A O 1
ATOM 914 N N . ASN A 1 110 ? -19.036 2.063 27.260 1.00 98.44 110 ASN A N 1
ATOM 915 C CA . ASN A 1 110 ? -19.682 3.141 28.012 1.00 98.44 110 ASN A CA 1
ATOM 916 C C . ASN A 1 110 ? -21.177 2.859 28.223 1.00 98.44 110 ASN A C 1
ATOM 918 O O . ASN A 1 110 ? -21.683 2.957 29.336 1.00 98.44 110 ASN A O 1
ATOM 922 N N . SER A 1 111 ? -21.882 2.425 27.172 1.00 98.31 111 SER A N 1
ATOM 923 C CA . SER A 1 111 ? -23.299 2.063 27.279 1.00 98.31 111 SER A CA 1
ATOM 924 C C . SER A 1 111 ? -23.520 0.894 28.242 1.00 98.31 111 SER A C 1
ATOM 926 O O . SER A 1 111 ? -24.514 0.872 28.967 1.00 98.31 111 SER A O 1
ATOM 928 N N . THR A 1 112 ? -22.629 -0.097 28.242 1.00 98.31 112 THR A N 1
ATOM 929 C CA . THR A 1 112 ? -22.729 -1.253 29.142 1.00 98.31 112 THR A CA 1
ATOM 930 C C . THR A 1 112 ? -22.475 -0.845 30.591 1.00 98.31 112 THR A C 1
ATOM 932 O O . THR A 1 112 ? -23.166 -1.325 31.490 1.00 98.31 112 THR A O 1
ATOM 935 N N . GLU A 1 113 ? -21.525 0.059 30.825 1.00 98.38 113 GLU A N 1
ATOM 936 C CA . GLU A 1 113 ? -21.234 0.616 32.146 1.00 98.38 113 GLU A CA 1
ATOM 937 C C . GLU A 1 113 ? -22.431 1.398 32.703 1.00 98.38 113 GLU A C 1
ATOM 939 O O . GLU A 1 113 ? -22.860 1.134 33.829 1.00 98.38 113 GLU A O 1
ATOM 944 N N . ASP A 1 114 ? -23.057 2.255 31.892 1.00 98.19 114 ASP A N 1
ATOM 945 C CA . ASP A 1 114 ? -24.274 2.982 32.272 1.00 98.19 114 ASP A CA 1
ATOM 946 C C . ASP A 1 114 ? -25.429 2.024 32.606 1.00 98.19 114 ASP A C 1
ATOM 948 O O . ASP A 1 114 ? -26.144 2.192 33.600 1.00 98.19 114 ASP A O 1
ATOM 952 N N . MET A 1 115 ? -25.626 0.979 31.795 1.00 98.06 115 MET A N 1
ATOM 953 C CA . MET A 1 115 ? -26.638 -0.048 32.062 1.00 98.06 115 MET A CA 1
ATOM 954 C C . MET A 1 115 ? -26.355 -0.795 33.369 1.00 98.06 115 MET A C 1
ATOM 956 O O . MET A 1 115 ? -27.281 -1.047 34.143 1.00 98.06 115 MET A O 1
ATOM 960 N N . TYR A 1 116 ? -25.091 -1.127 33.634 1.00 98.31 116 TYR A N 1
ATOM 961 C CA . TYR A 1 116 ? -24.679 -1.793 34.864 1.00 98.31 116 TYR A CA 1
ATOM 962 C C . TYR A 1 116 ? -24.906 -0.908 36.094 1.00 98.31 116 TYR A C 1
ATOM 964 O O . TYR A 1 116 ? -25.489 -1.373 37.075 1.00 98.31 116 TYR A O 1
ATOM 972 N N . ALA A 1 117 ? -24.526 0.371 36.036 1.00 98.06 117 ALA A N 1
ATOM 973 C CA . ALA A 1 117 ? -24.752 1.327 37.117 1.00 98.06 117 ALA A CA 1
ATOM 974 C C . ALA A 1 117 ? -26.248 1.466 37.448 1.00 98.06 117 ALA A C 1
ATOM 976 O O . ALA A 1 117 ? -26.642 1.382 38.614 1.00 98.06 117 ALA A O 1
ATOM 977 N N . ASN A 1 118 ? -27.098 1.580 36.422 1.00 98.06 118 ASN A N 1
ATOM 978 C CA . ASN A 1 118 ? -28.552 1.635 36.586 1.00 98.06 118 ASN A CA 1
ATOM 979 C C . ASN A 1 118 ? -29.127 0.346 37.192 1.00 98.06 118 ASN A C 1
ATOM 981 O O . ASN A 1 118 ? -29.974 0.394 38.089 1.00 98.06 118 ASN A O 1
ATOM 985 N N . LEU A 1 119 ? -28.668 -0.820 36.725 1.00 98.25 119 LEU A N 1
ATOM 986 C CA . LEU A 1 119 ? -29.096 -2.110 37.262 1.00 98.25 119 LEU A CA 1
ATOM 987 C C . LEU A 1 119 ? -28.711 -2.251 38.739 1.00 98.25 119 LEU A C 1
ATOM 989 O O . LEU A 1 119 ? -29.536 -2.677 39.551 1.00 98.25 119 LEU A O 1
ATOM 993 N N . GLN A 1 120 ? -27.484 -1.864 39.087 1.00 98.19 120 GLN A N 1
ATOM 994 C CA . GLN A 1 120 ? -26.974 -1.902 40.452 1.00 98.19 120 GLN A CA 1
ATOM 995 C C . GLN A 1 120 ? -27.785 -0.989 41.376 1.00 98.19 120 GLN A C 1
ATOM 997 O O . GLN A 1 120 ? -28.178 -1.417 42.462 1.00 98.19 120 GLN A O 1
ATOM 1002 N N . GLN A 1 121 ? -28.090 0.232 40.930 1.00 98.19 121 GLN A N 1
ATOM 1003 C CA . GLN A 1 121 ? -28.931 1.169 41.671 1.00 98.19 121 GLN A CA 1
ATOM 1004 C C . GLN A 1 121 ? -30.329 0.583 41.922 1.00 98.19 121 GLN A C 1
ATOM 1006 O O . GLN A 1 121 ? -30.778 0.516 43.066 1.00 98.19 121 GLN A O 1
ATOM 1011 N N . SER A 1 122 ? -30.985 0.058 40.881 1.00 98.38 122 SER A N 1
ATOM 1012 C CA . SER A 1 122 ? -32.303 -0.578 41.014 1.00 98.38 122 SER A CA 1
ATOM 1013 C C . SER A 1 122 ? -32.279 -1.787 41.956 1.00 98.38 122 SER A C 1
ATOM 1015 O O . SER A 1 122 ? -33.228 -2.027 42.706 1.00 98.38 122 SER A O 1
ATOM 1017 N N . HIS A 1 123 ? -31.205 -2.577 41.923 1.00 98.25 123 HIS A N 1
ATOM 1018 C CA . HIS A 1 123 ? -31.039 -3.710 42.823 1.00 98.25 123 HIS A CA 1
ATOM 1019 C C . HIS A 1 123 ? -30.879 -3.258 44.281 1.00 98.25 123 HIS A C 1
ATOM 1021 O O . HIS A 1 123 ? -31.521 -3.830 45.164 1.00 98.25 123 HIS A O 1
ATOM 1027 N N . MET A 1 124 ? -30.088 -2.210 44.532 1.00 98.19 124 MET A N 1
ATOM 1028 C CA . MET A 1 124 ? -29.911 -1.647 45.872 1.00 98.19 124 MET A CA 1
ATOM 1029 C C . MET A 1 124 ? -31.232 -1.120 46.441 1.00 98.19 124 MET A C 1
ATOM 1031 O O . MET A 1 124 ? -31.604 -1.485 47.551 1.00 98.19 124 MET A O 1
ATOM 1035 N N . GLU A 1 125 ? -32.015 -0.387 45.645 1.00 98.38 125 GLU A N 1
ATOM 1036 C CA . GLU A 1 125 ? -33.341 0.105 46.050 1.00 98.38 125 GLU A CA 1
ATOM 1037 C C . GLU A 1 125 ? -34.299 -1.033 46.433 1.00 98.38 125 GLU A C 1
ATOM 1039 O O . GLU A 1 125 ? -35.080 -0.925 47.385 1.00 98.38 125 GLU A O 1
ATOM 1044 N N . LYS A 1 126 ? -34.240 -2.161 45.713 1.00 98.06 126 LYS A N 1
ATOM 1045 C CA . LYS A 1 126 ? -35.029 -3.354 46.050 1.00 98.06 126 LYS A CA 1
ATOM 1046 C C . LYS A 1 126 ? -34.579 -3.971 47.372 1.00 98.06 126 LYS A C 1
ATOM 1048 O O . LYS A 1 126 ? -35.438 -4.351 48.169 1.00 98.06 126 LYS A O 1
ATOM 1053 N N . ILE A 1 127 ? -33.270 -4.062 47.613 1.00 98.25 127 ILE A N 1
ATOM 1054 C CA . ILE A 1 127 ? -32.720 -4.545 48.886 1.00 98.25 127 ILE A CA 1
ATOM 1055 C C . ILE A 1 127 ? -33.151 -3.628 50.032 1.00 98.25 127 ILE A C 1
ATOM 1057 O O . ILE A 1 127 ? -33.677 -4.123 51.029 1.00 98.25 127 ILE A O 1
ATOM 1061 N N . ASP A 1 128 ? -33.018 -2.313 49.878 1.00 98.38 128 ASP A N 1
ATOM 1062 C CA . ASP A 1 128 ? -33.424 -1.338 50.893 1.00 98.38 128 ASP A CA 1
ATOM 1063 C C . ASP A 1 128 ? -34.914 -1.457 51.223 1.00 98.38 128 ASP A C 1
ATOM 1065 O O . ASP A 1 128 ? -35.307 -1.438 52.393 1.00 98.38 128 ASP A O 1
ATOM 1069 N N . ARG A 1 129 ? -35.759 -1.680 50.208 1.00 98.38 129 ARG A N 1
ATOM 1070 C CA . ARG A 1 129 ? -37.190 -1.933 50.412 1.00 98.38 129 ARG A CA 1
ATOM 1071 C C . ARG A 1 129 ? -37.444 -3.210 51.212 1.00 98.38 129 ARG A C 1
ATOM 1073 O O . ARG A 1 129 ? -38.291 -3.201 52.106 1.00 98.38 129 ARG A O 1
ATOM 1080 N N . ILE A 1 130 ? -36.731 -4.297 50.913 1.00 98.31 130 ILE A N 1
ATOM 1081 C CA . ILE A 1 130 ? -36.829 -5.561 51.661 1.00 98.31 130 ILE A CA 1
ATOM 1082 C C . ILE A 1 130 ? -36.412 -5.339 53.119 1.00 98.31 130 ILE A C 1
ATOM 1084 O O . ILE A 1 130 ? -37.156 -5.706 54.030 1.00 98.31 130 ILE A O 1
ATOM 1088 N N . ILE A 1 131 ? -35.274 -4.680 53.351 1.00 98.31 131 ILE A N 1
ATOM 1089 C CA . ILE A 1 131 ? -34.789 -4.338 54.695 1.00 98.31 131 ILE A CA 1
ATOM 1090 C C . ILE A 1 131 ? -35.833 -3.502 55.444 1.00 98.31 131 ILE A C 1
ATOM 1092 O O . ILE A 1 131 ? -36.138 -3.802 56.599 1.00 98.31 131 ILE A O 1
ATOM 1096 N N . GLY A 1 132 ? -36.425 -2.501 54.787 1.00 98.44 132 GLY A N 1
ATOM 1097 C CA . GLY A 1 132 ? -37.491 -1.673 55.349 1.00 98.44 132 GLY A CA 1
ATOM 1098 C C . GLY A 1 132 ? -38.698 -2.495 55.806 1.00 98.44 132 GLY A C 1
ATOM 1099 O O . GLY A 1 132 ? -39.126 -2.365 56.952 1.00 98.44 132 GLY A O 1
ATOM 1100 N N . ILE A 1 133 ? -39.192 -3.405 54.958 1.00 98.31 133 ILE A N 1
ATOM 1101 C CA . ILE A 1 133 ? -40.309 -4.307 55.292 1.00 98.31 133 ILE A CA 1
ATOM 1102 C C . ILE A 1 133 ? -39.968 -5.176 56.509 1.00 98.31 133 ILE A C 1
ATOM 1104 O O . ILE A 1 133 ? -40.773 -5.292 57.437 1.00 98.31 133 ILE A O 1
ATOM 1108 N N . HIS A 1 134 ? -38.777 -5.777 56.534 1.00 98.06 134 HIS A N 1
ATOM 1109 C CA . HIS A 1 134 ? -38.359 -6.618 57.655 1.00 98.06 134 HIS A CA 1
ATOM 1110 C C . HIS A 1 134 ? -38.193 -5.820 58.950 1.00 98.06 134 HIS A C 1
ATOM 1112 O O . HIS A 1 134 ? -38.619 -6.293 60.003 1.00 98.06 134 HIS A O 1
ATOM 1118 N N . ARG A 1 135 ? -37.651 -4.598 58.884 1.00 98.31 135 ARG A N 1
ATOM 1119 C CA . ARG A 1 135 ? -37.542 -3.705 60.044 1.00 98.31 135 ARG A CA 1
ATOM 1120 C C . ARG A 1 135 ? -38.923 -3.358 60.603 1.00 98.31 135 ARG A C 1
ATOM 1122 O O . ARG A 1 135 ? -39.123 -3.510 61.803 1.00 98.31 135 ARG A O 1
ATOM 1129 N N . SER A 1 136 ? -39.884 -2.978 59.758 1.00 98.06 136 SER A N 1
ATOM 1130 C CA . SER A 1 136 ? -41.266 -2.712 60.190 1.00 98.06 136 SER A CA 1
ATOM 1131 C C . SER A 1 136 ? -41.921 -3.935 60.832 1.00 98.06 136 SER A C 1
ATOM 1133 O O . SER A 1 136 ? -42.628 -3.806 61.826 1.00 98.06 136 SER A O 1
ATOM 1135 N N . ARG A 1 137 ? -41.664 -5.135 60.299 1.00 98.00 137 ARG A N 1
ATOM 1136 C CA . ARG A 1 137 ? -42.202 -6.383 60.853 1.00 98.00 137 ARG A CA 1
ATOM 1137 C C . ARG A 1 137 ? -41.606 -6.727 62.220 1.00 98.00 137 ARG A C 1
ATOM 1139 O O . ARG A 1 137 ? -42.339 -7.169 63.099 1.00 98.00 137 ARG A O 1
ATOM 1146 N N . ILE A 1 138 ? -40.300 -6.531 62.404 1.00 97.94 138 ILE A N 1
ATOM 1147 C CA . ILE A 1 138 ? -39.640 -6.721 63.705 1.00 97.94 138 ILE A CA 1
ATOM 1148 C C . ILE A 1 138 ? -40.189 -5.722 64.723 1.00 97.94 138 ILE A C 1
ATOM 1150 O O . ILE A 1 138 ? -40.512 -6.116 65.838 1.00 97.94 138 ILE A O 1
ATOM 1154 N N . GLU A 1 139 ? -40.336 -4.457 64.331 1.00 98.12 139 GLU A N 1
ATOM 1155 C CA . GLU A 1 139 ? -40.882 -3.416 65.202 1.00 98.12 139 GLU A CA 1
ATOM 1156 C C . GLU A 1 139 ? -42.315 -3.739 65.642 1.00 98.12 139 GLU A C 1
ATOM 1158 O O . GLU A 1 139 ? -42.633 -3.665 66.823 1.00 98.12 139 GLU A O 1
ATOM 1163 N N . PHE A 1 140 ? -43.152 -4.205 64.713 1.00 97.81 140 PHE A N 1
ATOM 1164 C CA . PHE A 1 140 ? -44.500 -4.679 65.017 1.00 97.81 140 PHE A CA 1
ATOM 1165 C C . PHE A 1 140 ? -44.507 -5.809 66.059 1.00 97.81 140 PHE A C 1
ATOM 1167 O O . PHE A 1 140 ? -45.232 -5.727 67.048 1.00 97.81 140 PHE A O 1
ATOM 1174 N N . PHE A 1 141 ? -43.673 -6.841 65.883 1.00 97.50 141 PHE A N 1
ATOM 1175 C CA . PHE A 1 141 ? -43.572 -7.926 66.867 1.00 97.50 141 PHE A CA 1
ATOM 1176 C C . PHE A 1 141 ? -43.003 -7.461 68.210 1.00 97.50 141 PHE A C 1
ATOM 1178 O O . PHE A 1 141 ? -43.409 -7.973 69.250 1.00 97.50 141 PHE A O 1
ATOM 1185 N N . ARG A 1 142 ? -42.095 -6.479 68.203 1.00 97.31 142 ARG A N 1
ATOM 1186 C CA . ARG A 1 142 ? -41.555 -5.867 69.419 1.00 97.31 142 ARG A CA 1
ATOM 1187 C C . ARG A 1 142 ? -42.642 -5.143 70.213 1.00 97.31 142 ARG A C 1
ATOM 1189 O O . ARG A 1 142 ? -42.692 -5.315 71.425 1.00 97.31 142 ARG A O 1
ATOM 1196 N N . CYS A 1 143 ? -43.501 -4.370 69.544 1.00 97.12 143 CYS A N 1
ATOM 1197 C CA . CYS A 1 143 ? -44.635 -3.704 70.186 1.00 97.12 143 CYS A CA 1
ATOM 1198 C C . CYS A 1 143 ? -45.591 -4.717 70.822 1.00 97.12 143 CYS A C 1
ATOM 1200 O O . CYS A 1 143 ? -45.870 -4.590 72.007 1.00 97.12 143 CYS A O 1
ATOM 1202 N N . ILE A 1 144 ? -45.999 -5.757 70.081 1.00 97.12 144 ILE A N 1
ATOM 1203 C CA . ILE A 1 144 ? -46.868 -6.820 70.620 1.00 97.12 144 ILE A CA 1
ATOM 1204 C C . ILE A 1 144 ? -46.246 -7.462 71.862 1.00 97.12 144 ILE A C 1
ATOM 1206 O O . ILE A 1 144 ? -46.905 -7.591 72.884 1.00 97.12 144 ILE A O 1
ATOM 1210 N N . TYR A 1 145 ? -44.963 -7.829 71.795 1.00 96.56 145 TYR A N 1
ATOM 1211 C CA . TYR A 1 145 ? -44.273 -8.438 72.930 1.00 96.56 145 TYR A CA 1
ATOM 1212 C C . TYR A 1 145 ? -44.254 -7.529 74.168 1.00 96.56 145 TYR A C 1
ATOM 1214 O O . TYR A 1 145 ? -44.449 -8.006 75.285 1.00 96.56 145 TYR A O 1
ATOM 1222 N N . GLU A 1 146 ? -43.993 -6.231 73.993 1.00 96.25 146 GLU A N 1
ATOM 1223 C CA . GLU A 1 146 ? -43.965 -5.300 75.121 1.00 96.25 146 GLU A CA 1
ATOM 1224 C C . GLU A 1 146 ? -45.374 -5.077 75.689 1.00 96.25 146 GLU A C 1
ATOM 1226 O O . GLU A 1 146 ? -45.523 -5.047 76.908 1.00 96.25 146 GLU A O 1
ATOM 1231 N N . ASP A 1 147 ? -46.404 -5.011 74.842 1.00 95.50 147 ASP A N 1
ATOM 1232 C CA . ASP A 1 147 ? -47.803 -4.933 75.275 1.00 95.50 147 ASP A CA 1
ATOM 1233 C C . ASP A 1 147 ? -48.203 -6.171 76.097 1.00 95.50 147 ASP A C 1
ATOM 1235 O O . ASP A 1 147 ? -48.709 -6.029 77.216 1.00 95.50 147 ASP A O 1
ATOM 1239 N N . ASP A 1 148 ? -47.897 -7.374 75.600 1.00 94.94 148 ASP A N 1
ATOM 1240 C CA . ASP A 1 148 ? -48.160 -8.648 76.282 1.00 94.94 148 ASP A CA 1
ATOM 1241 C C . ASP A 1 148 ? -47.424 -8.721 77.630 1.00 94.94 148 ASP A C 1
ATOM 1243 O O . ASP A 1 148 ? -48.004 -9.060 78.663 1.00 94.94 148 ASP A O 1
ATOM 1247 N N . LYS A 1 149 ? -46.144 -8.334 77.658 1.00 94.75 149 LYS A N 1
ATOM 1248 C CA . LYS A 1 149 ? -45.339 -8.270 78.886 1.00 94.75 149 LYS A CA 1
ATOM 1249 C C . LYS A 1 149 ? -45.948 -7.319 79.919 1.00 94.75 149 LYS A C 1
ATOM 1251 O O . LYS A 1 149 ? -45.983 -7.645 81.103 1.00 94.75 149 LYS A O 1
ATOM 1256 N N . GLN A 1 150 ? -46.416 -6.145 79.497 1.00 93.56 150 GLN A N 1
ATOM 1257 C CA . GLN A 1 150 ? -47.058 -5.180 80.394 1.00 93.56 150 GLN A CA 1
ATOM 1258 C C . GLN A 1 150 ? -48.435 -5.652 80.873 1.00 93.56 150 GLN A C 1
ATOM 1260 O O . GLN A 1 150 ? -48.873 -5.239 81.945 1.00 93.56 150 GLN A O 1
ATOM 1265 N N . ALA A 1 151 ? -49.149 -6.467 80.094 1.00 91.81 151 ALA A N 1
ATOM 1266 C CA . ALA A 1 151 ? -50.393 -7.092 80.535 1.00 91.81 151 ALA A CA 1
A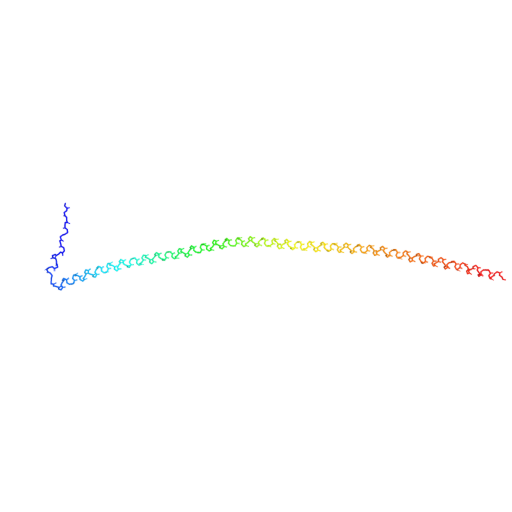TOM 1267 C C . ALA A 1 151 ? -50.127 -8.114 81.650 1.00 91.81 151 ALA A C 1
ATOM 1269 O O . ALA A 1 151 ? -50.728 -8.009 82.713 1.00 91.81 151 ALA A O 1
ATOM 1270 N N . VAL A 1 152 ? -49.150 -9.008 81.456 1.00 92.19 152 VAL A N 1
ATOM 1271 C CA . VAL A 1 152 ? -48.768 -10.024 82.455 1.00 92.19 152 VAL A CA 1
ATOM 1272 C C . VAL A 1 152 ? -48.261 -9.399 83.758 1.00 92.19 152 VAL A C 1
ATOM 1274 O O . VAL A 1 152 ? -48.555 -9.903 84.830 1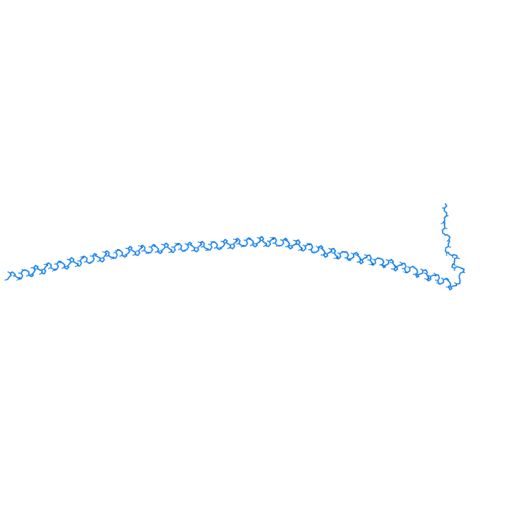.00 92.19 152 VAL A O 1
ATOM 1277 N N . LEU A 1 153 ? -47.513 -8.291 83.700 1.00 88.56 153 LEU A N 1
ATOM 1278 C CA . LEU A 1 153 ? -47.022 -7.600 84.904 1.00 88.56 153 LEU A CA 1
ATOM 1279 C C . LEU A 1 153 ? -48.115 -6.850 85.691 1.00 88.56 153 LEU A C 1
ATOM 1281 O O . LEU A 1 153 ? -47.829 -6.341 86.776 1.00 88.56 153 LEU A O 1
ATOM 1285 N N . ARG A 1 154 ? -49.322 -6.706 85.129 1.00 79.81 154 ARG A N 1
ATOM 1286 C CA . ARG A 1 154 ? -50.467 -6.027 85.759 1.00 79.81 154 ARG A CA 1
ATOM 1287 C C . ARG A 1 154 ? -51.487 -6.988 86.378 1.00 79.81 154 ARG A C 1
ATOM 1289 O O . ARG A 1 154 ? -52.363 -6.503 87.095 1.00 79.81 154 ARG A O 1
ATOM 1296 N N . GLU A 1 155 ? -51.378 -8.286 86.104 1.00 55.69 155 GLU A N 1
ATOM 1297 C CA . GLU A 1 155 ? -52.075 -9.368 86.822 1.00 55.69 155 GLU A CA 1
ATOM 1298 C C . GLU A 1 155 ? -51.314 -9.764 88.096 1.00 55.69 155 GLU A C 1
ATOM 1300 O O . GLU A 1 155 ? -51.996 -10.080 89.098 1.00 55.69 155 GLU A O 1
#

Radius of gyration: 64.06 Å; chains: 1; bounding box: 119×32×173 Å

Organism: Drosophila grimshawi (NCBI:txid7222)

Secondary structure (DSSP, 8-state):
-------GGGSSSSS-HHHHHHHHHHHHHHHHHHHHHHHHHHHHHHHHHHHHHHHHHHHHHHHHHHHHHHHHHHHHHHHHHHHHHHHHHHHHHHHHHHHHHHHHHHHHHHHHHHHHHHHHHHHHHHHHHHHHHHHHHHHHHHHHHHHHHHHHTT-

pLDDT: mean 90.1, std 16.01, range [37.91, 98.75]

Foldseek 3Di:
DDDDPDDPVPPLVPDDPVVNVVVVVVVVVVVVVVVVVVVVVVVVVVVVVVVVVVVVVVVVVVVVVVVVVVVVVVVVVVVVVVVVVVVVVVVVVVVVVVVVVVVVVVVVVVVVVVVVVVVVVVVVVVVVVVVVVVVVVVVVVVVVVVVVVVVVVVD

InterPro domains:
  IPR039505 Dynein regulatory complex protein 1/2, N-terminal [PF14772] (27-127)
  IPR039750 Dynein regulatory complex protein [PTHR21625] (8-152)

Sequence (155 aa):
MGKKGKGKGNKLVKMSEEERARYLQMRADMNEETRRRKMQLIALYMKNKLKREDAFCRLNMAKTNQEWRSILRQVKIQDLRSEIVDVELFFKEALKRKDQVIQRLIGDINSTEDMYANLQQSHMEKIDRIIGIHRSRIEFFRCIYEDDKQAVLRE